Protein AF-Q4V3V0-F1 (afdb_monomer_lite)

pLDDT: mean 90.76, std 9.07, range [49.59, 98.38]

InterPro domains:
  IPR002433 Ornithine decarboxylase [PTHR11482] (6-110)
  IPR022644 Orn/DAP/Arg decarboxylase 2, N-terminal [PF02784] (5-106)
  IPR029066 PLP-binding barrel [G3DSA:3.20.20.10] (4-110)
  IPR029066 PLP-binding barrel [SSF51419] (6-98)

Structure (mmCIF, N/CA/C/O backbone):
data_AF-Q4V3V0-F1
#
_entry.id   AF-Q4V3V0-F1
#
loop_
_atom_site.group_PDB
_atom_site.id
_atom_site.type_symbol
_atom_site.label_atom_id
_atom_site.label_alt_id
_atom_site.label_comp_id
_atom_site.label_asym_id
_atom_site.label_entity_id
_atom_site.label_seq_id
_atom_site.pdbx_PDB_ins_code
_atom_site.Cartn_x
_atom_site.Cartn_y
_atom_site.Cartn_z
_atom_site.occupancy
_atom_site.B_iso_or_equiv
_atom_site.auth_seq_id
_atom_site.auth_comp_id
_atom_site.auth_asym_id
_atom_site.auth_atom_id
_atom_site.pdbx_PDB_model_num
ATOM 1 N N . MET A 1 1 ? -5.034 -19.715 17.582 1.00 49.59 1 MET A N 1
ATOM 2 C CA . MET A 1 1 ? -5.603 -18.483 16.993 1.00 49.59 1 MET A CA 1
ATOM 3 C C . MET A 1 1 ? -4.721 -17.319 17.423 1.00 49.59 1 MET A C 1
ATOM 5 O O . MET A 1 1 ? -4.733 -16.972 18.598 1.00 49.59 1 MET A O 1
ATOM 9 N N . PHE A 1 2 ? -3.869 -16.808 16.530 1.00 52.72 2 PHE A N 1
ATOM 10 C CA . PHE A 1 2 ? -2.911 -15.746 16.854 1.00 52.72 2 PHE A CA 1
ATOM 11 C C . PHE A 1 2 ? -3.648 -14.415 17.038 1.00 52.72 2 PHE A C 1
ATOM 13 O O . PHE A 1 2 ? -3.750 -13.619 16.116 1.00 52.72 2 PHE A O 1
ATOM 20 N N . ARG A 1 3 ? -4.150 -14.151 18.248 1.00 56.91 3 ARG A N 1
ATOM 21 C CA . ARG A 1 3 ? -4.769 -12.867 18.637 1.00 56.91 3 ARG A CA 1
ATOM 22 C C . ARG A 1 3 ? -3.780 -11.682 18.669 1.00 56.91 3 ARG A C 1
ATOM 24 O O . ARG A 1 3 ? -4.113 -10.627 19.191 1.00 56.91 3 ARG A O 1
ATOM 31 N N . TYR A 1 4 ? -2.582 -11.860 18.110 1.00 74.31 4 TYR A N 1
ATOM 32 C CA . TYR A 1 4 ? -1.471 -10.908 18.127 1.00 74.31 4 TYR A CA 1
ATOM 33 C C . TYR A 1 4 ? -0.983 -10.515 16.724 1.00 74.31 4 TYR A C 1
ATOM 35 O O . TYR A 1 4 ? -0.028 -9.752 16.613 1.00 74.31 4 TYR A O 1
ATOM 43 N N . SER A 1 5 ? -1.588 -11.030 15.646 1.00 85.25 5 SER A N 1
ATOM 44 C CA . SER A 1 5 ? -1.193 -10.644 14.288 1.00 85.25 5 SER A CA 1
ATOM 45 C C . SER A 1 5 ? -1.709 -9.246 13.945 1.00 85.25 5 SER A C 1
ATOM 47 O O . SER A 1 5 ? -2.904 -8.981 14.086 1.00 85.25 5 SER A O 1
ATOM 49 N N . SER A 1 6 ? -0.823 -8.382 13.451 1.00 92.69 6 SER A N 1
ATOM 50 C CA . SER A 1 6 ? -1.208 -7.128 12.797 1.00 92.69 6 SER A CA 1
ATOM 51 C C . SER A 1 6 ? -1.436 -7.405 11.313 1.00 92.69 6 SER A C 1
ATOM 53 O O . SER A 1 6 ? -0.552 -7.938 10.648 1.00 92.69 6 SER A O 1
ATOM 55 N N . LEU A 1 7 ? -2.627 -7.089 10.812 1.00 95.88 7 LEU A N 1
ATOM 56 C CA . LEU A 1 7 ? -3.013 -7.315 9.423 1.00 95.88 7 LEU A CA 1
ATOM 57 C C . LEU A 1 7 ? -2.715 -6.086 8.567 1.00 95.88 7 LEU A C 1
ATOM 59 O O . LEU A 1 7 ? -2.843 -4.954 9.034 1.00 95.88 7 LEU A O 1
ATOM 63 N N . ILE A 1 8 ? -2.403 -6.323 7.299 1.00 97.44 8 ILE A N 1
ATOM 64 C CA . ILE A 1 8 ? -2.394 -5.304 6.249 1.00 97.44 8 ILE A CA 1
ATOM 65 C C . ILE A 1 8 ? -3.384 -5.711 5.160 1.00 97.44 8 ILE A C 1
ATOM 67 O O . ILE A 1 8 ? -3.509 -6.898 4.848 1.00 97.44 8 ILE A O 1
ATOM 71 N N . VAL A 1 9 ? -4.113 -4.745 4.608 1.00 97.56 9 VAL A N 1
ATOM 72 C CA . VAL A 1 9 ? -5.024 -4.985 3.480 1.00 97.56 9 VAL A CA 1
ATOM 73 C C . VAL A 1 9 ? -4.237 -4.831 2.189 1.00 97.56 9 VAL A C 1
ATOM 75 O O . VAL A 1 9 ? -3.689 -3.771 1.934 1.00 97.56 9 VAL A O 1
ATOM 78 N N . ARG A 1 10 ? -4.174 -5.873 1.361 1.00 98.00 10 ARG A N 1
ATOM 79 C CA . ARG A 1 10 ? -3.555 -5.759 0.037 1.00 98.00 10 ARG A CA 1
ATOM 80 C C . ARG A 1 10 ? -4.601 -5.361 -0.995 1.00 98.00 10 ARG A C 1
ATOM 82 O O . ARG A 1 10 ? -5.608 -6.062 -1.127 1.00 98.00 10 ARG A O 1
ATOM 89 N N . PHE A 1 11 ? -4.340 -4.318 -1.772 1.00 96.50 11 PHE A N 1
ATOM 90 C CA . PHE A 1 11 ? -5.184 -3.924 -2.901 1.00 96.50 11 PHE A CA 1
ATOM 91 C C . PHE A 1 11 ? -4.505 -4.199 -4.245 1.00 96.50 11 PHE A C 1
ATOM 93 O O . PHE A 1 11 ? -3.293 -4.424 -4.344 1.00 96.50 11 PHE A O 1
ATOM 100 N N . LYS A 1 12 ? -5.332 -4.270 -5.285 1.00 93.81 12 LYS A N 1
ATOM 101 C CA . LYS A 1 12 ? -4.915 -4.521 -6.661 1.00 93.81 12 LYS A CA 1
ATOM 102 C C . LYS A 1 12 ? -4.202 -3.294 -7.241 1.00 93.81 12 LYS A C 1
ATOM 104 O O . LYS A 1 12 ? -4.724 -2.185 -7.181 1.00 93.81 12 LYS A O 1
ATOM 109 N N . SER A 1 13 ? -3.036 -3.510 -7.853 1.00 86.31 13 SER A N 1
ATOM 110 C CA . SER A 1 13 ? -2.365 -2.490 -8.670 1.00 86.31 13 SER A CA 1
ATOM 111 C C . SER A 1 13 ? -2.889 -2.491 -10.111 1.00 86.31 13 SER A C 1
ATOM 113 O O . SER A 1 13 ? -3.303 -3.526 -10.636 1.00 86.31 13 SER A O 1
ATOM 115 N N . GLU A 1 14 ? -2.828 -1.324 -10.751 1.00 82.81 14 GLU A N 1
ATOM 116 C CA . GLU A 1 14 ? -3.253 -1.062 -12.132 1.00 82.81 14 GLU A CA 1
ATOM 117 C C . GLU A 1 14 ? -2.066 -0.711 -13.043 1.00 82.81 14 GLU A C 1
ATOM 119 O O . GLU A 1 14 ? -2.198 0.085 -13.979 1.00 82.81 14 GLU A O 1
ATOM 124 N N . ALA A 1 15 ? -0.879 -1.250 -12.755 1.00 83.38 15 ALA A N 1
ATOM 125 C CA . ALA A 1 15 ? 0.264 -1.105 -13.648 1.00 83.38 15 ALA A CA 1
ATOM 126 C C . ALA A 1 15 ? -0.065 -1.703 -15.023 1.00 83.38 15 ALA A C 1
ATOM 128 O O . ALA A 1 15 ? -0.522 -2.845 -15.134 1.00 83.38 15 ALA A O 1
ATOM 129 N N . LYS A 1 16 ? 0.181 -0.932 -16.082 1.00 82.44 16 LYS A N 1
ATOM 130 C CA . LYS A 1 16 ? -0.053 -1.344 -17.472 1.00 82.44 16 LYS A CA 1
ATOM 131 C C . LYS A 1 16 ? 1.198 -1.953 -18.091 1.00 82.44 16 LYS A C 1
ATOM 133 O O . LYS A 1 16 ? 1.086 -2.762 -19.010 1.00 82.44 16 LYS A O 1
ATOM 138 N N . LYS A 1 17 ? 2.381 -1.574 -17.596 1.00 80.75 17 LYS A N 1
ATOM 139 C CA . LYS A 1 17 ? 3.684 -2.043 -18.090 1.00 80.75 17 LYS A CA 1
ATOM 140 C C . LYS A 1 17 ? 4.404 -2.911 -17.057 1.00 80.75 17 LYS A C 1
ATOM 142 O O . LYS A 1 17 ? 5.493 -2.574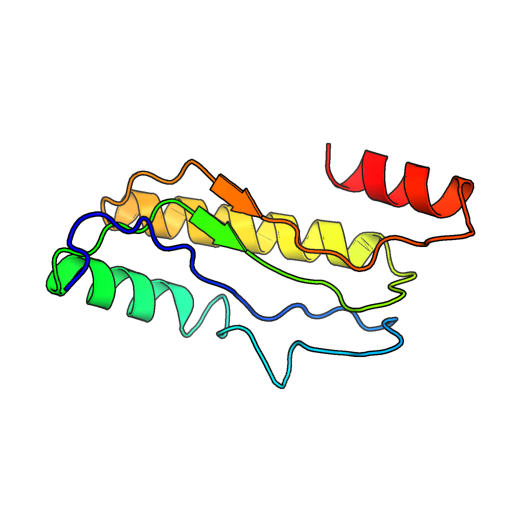 -16.607 1.00 80.75 17 LYS A O 1
ATOM 147 N N . ALA A 1 18 ? 3.794 -4.035 -16.691 1.00 80.25 18 ALA A N 1
ATOM 148 C CA . ALA A 1 18 ? 4.434 -5.062 -15.873 1.00 80.25 18 ALA A CA 1
ATOM 149 C C . ALA A 1 18 ? 4.626 -6.345 -16.688 1.00 80.25 18 ALA A C 1
ATOM 151 O O . ALA A 1 18 ? 3.717 -6.769 -17.403 1.00 80.25 18 ALA A O 1
ATOM 152 N N . LEU A 1 19 ? 5.782 -7.001 -16.544 1.00 74.38 19 LEU A N 1
ATOM 153 C CA . LEU A 1 19 ? 6.030 -8.298 -17.189 1.00 74.38 19 LEU A CA 1
ATOM 154 C C . LEU A 1 19 ? 5.105 -9.385 -16.632 1.00 74.38 19 LEU A C 1
ATOM 156 O O . LEU A 1 19 ? 4.660 -10.267 -17.365 1.00 74.38 19 LEU A O 1
ATOM 160 N N . CYS A 1 20 ? 4.812 -9.321 -15.331 1.00 75.75 20 CYS A N 1
ATOM 161 C CA . CYS A 1 20 ? 3.880 -10.225 -14.669 1.00 75.75 20 CYS A CA 1
ATOM 162 C C . CYS A 1 20 ? 2.837 -9.426 -13.869 1.00 75.75 20 CYS A C 1
ATOM 164 O O . CYS A 1 20 ? 3.121 -9.022 -12.733 1.00 75.75 20 CYS A O 1
ATOM 166 N N . PRO A 1 21 ? 1.637 -9.182 -14.432 1.00 75.12 21 PRO A N 1
ATOM 167 C CA . PRO A 1 21 ? 0.556 -8.529 -13.706 1.00 75.12 21 PRO A CA 1
ATOM 168 C C . PRO A 1 21 ? -0.015 -9.493 -12.659 1.00 75.12 21 PRO A C 1
ATOM 170 O O . PRO A 1 21 ? -0.605 -10.523 -12.978 1.00 75.12 21 PRO A O 1
ATOM 173 N N . LEU A 1 22 ? 0.166 -9.162 -11.379 1.00 78.06 22 LEU A N 1
ATOM 174 C CA . LEU A 1 22 ? -0.337 -9.969 -10.259 1.00 78.06 22 LEU A CA 1
ATOM 175 C C . LEU A 1 22 ? -1.709 -9.509 -9.753 1.00 78.06 22 LEU A C 1
ATOM 177 O O . LEU A 1 22 ? -2.316 -10.206 -8.941 1.00 78.06 22 LEU A O 1
ATOM 181 N N . GLY A 1 23 ? -2.188 -8.355 -10.224 1.00 72.56 23 GLY A N 1
ATOM 182 C CA . GLY A 1 23 ? -3.386 -7.694 -9.714 1.00 72.56 23 GLY A CA 1
ATOM 183 C C . GLY A 1 23 ? -4.681 -8.490 -9.890 1.00 72.56 23 GLY A C 1
ATOM 184 O O . GLY A 1 23 ? -5.549 -8.434 -9.032 1.00 72.56 23 GLY A O 1
ATOM 185 N N . ASP A 1 24 ? -4.813 -9.270 -10.965 1.00 74.50 24 ASP A N 1
ATOM 186 C CA . ASP A 1 24 ? -6.004 -10.113 -11.175 1.00 74.50 24 ASP A CA 1
ATOM 187 C C . ASP A 1 24 ? -6.023 -11.352 -10.271 1.00 74.50 24 ASP A C 1
ATOM 189 O O . ASP A 1 24 ? -7.071 -11.950 -10.040 1.00 74.50 24 ASP A O 1
ATOM 193 N N . LYS A 1 25 ? -4.855 -11.749 -9.753 1.00 83.12 25 LYS A N 1
ATOM 194 C CA . LYS A 1 25 ? -4.708 -12.915 -8.877 1.00 83.12 25 LYS A CA 1
ATOM 195 C C . LYS A 1 25 ? -4.729 -12.537 -7.396 1.00 83.12 25 LYS A C 1
ATOM 197 O O . LYS A 1 25 ? -5.171 -13.334 -6.571 1.00 83.12 25 LYS A O 1
ATOM 202 N N . TYR A 1 26 ? -4.207 -11.361 -7.054 1.00 88.56 26 TYR A N 1
ATOM 203 C CA . TYR A 1 26 ? -4.036 -10.900 -5.681 1.00 88.56 26 TYR A CA 1
ATOM 204 C C . TYR A 1 26 ? -4.372 -9.419 -5.538 1.00 88.56 26 TYR A C 1
ATOM 206 O O . TYR A 1 26 ? -3.972 -8.599 -6.360 1.00 88.56 26 TYR A O 1
ATOM 214 N N . GLY A 1 27 ? -4.963 -9.084 -4.394 1.00 93.12 27 GLY A N 1
ATOM 215 C CA . GLY A 1 27 ? -5.375 -7.727 -4.060 1.00 93.12 27 GLY A CA 1
ATOM 216 C C . GLY A 1 27 ? -6.881 -7.560 -4.217 1.00 93.12 27 GLY A C 1
ATOM 217 O O . GLY A 1 27 ? -7.472 -8.053 -5.173 1.00 93.12 27 GLY A O 1
ATOM 218 N N . CYS A 1 28 ? -7.497 -6.906 -3.241 1.00 95.69 28 CYS A N 1
ATOM 219 C CA . CYS A 1 28 ? -8.897 -6.505 -3.321 1.00 95.69 28 CYS A CA 1
ATOM 220 C C . CYS 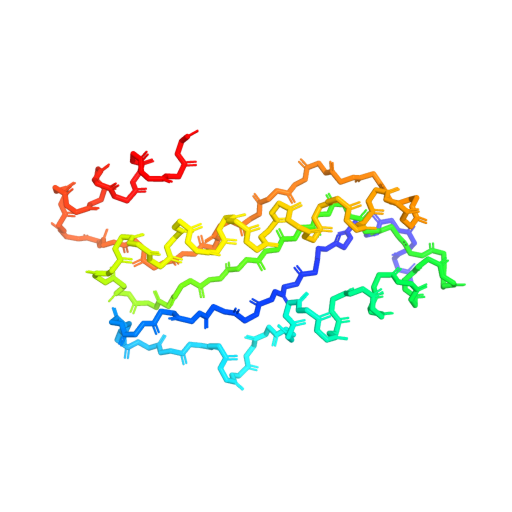A 1 28 ? -9.061 -5.245 -4.180 1.00 95.69 28 CYS A C 1
ATOM 222 O O . CYS A 1 28 ? -8.076 -4.551 -4.469 1.00 95.69 28 CYS A O 1
ATOM 224 N N . ASP A 1 29 ? -10.295 -4.936 -4.570 1.00 95.44 29 ASP A N 1
ATOM 225 C CA . ASP A 1 29 ? -10.597 -3.622 -5.121 1.00 95.44 29 ASP A CA 1
ATOM 226 C C . ASP A 1 29 ? -10.413 -2.544 -4.035 1.00 95.44 29 ASP A C 1
ATOM 228 O O . ASP A 1 29 ? -10.942 -2.652 -2.923 1.00 95.44 29 ASP A O 1
ATOM 232 N N . ALA A 1 30 ? -9.621 -1.515 -4.340 1.00 94.56 30 ALA A N 1
ATOM 233 C CA . ALA A 1 30 ? -9.266 -0.481 -3.371 1.00 94.56 30 ALA A CA 1
ATOM 234 C C . ALA A 1 30 ? -10.480 0.347 -2.913 1.00 94.56 30 ALA A C 1
ATOM 236 O O . ALA A 1 30 ? -10.519 0.784 -1.763 1.00 94.56 30 ALA A O 1
ATOM 237 N N . GLU A 1 31 ? -11.462 0.554 -3.791 1.00 91.81 31 GLU A N 1
ATOM 238 C CA . GLU A 1 31 ? -12.620 1.414 -3.539 1.00 91.81 31 GLU A CA 1
ATOM 239 C C . GLU A 1 31 ? -13.820 0.602 -3.052 1.00 91.81 31 GLU A C 1
ATOM 241 O O . GLU A 1 31 ? -14.475 0.981 -2.078 1.00 91.81 31 GLU A O 1
ATOM 246 N N . ALA A 1 32 ? -14.094 -0.532 -3.698 1.00 92.25 32 ALA A N 1
ATOM 247 C CA . ALA A 1 32 ? -15.267 -1.345 -3.407 1.00 92.25 32 ALA A CA 1
ATOM 248 C C . ALA A 1 32 ? -15.074 -2.262 -2.187 1.00 92.25 32 ALA A C 1
ATOM 250 O O . ALA A 1 32 ? -15.997 -2.411 -1.382 1.00 92.25 32 ALA A O 1
ATOM 251 N N . ASP A 1 33 ? -13.887 -2.856 -2.016 1.00 96.88 33 ASP A N 1
ATOM 252 C CA . ASP A 1 33 ? -13.698 -3.971 -1.079 1.00 96.88 33 ASP A CA 1
ATOM 253 C C . ASP A 1 33 ? -12.893 -3.601 0.174 1.00 96.88 33 ASP A C 1
ATOM 255 O O . ASP A 1 33 ? -13.173 -4.114 1.26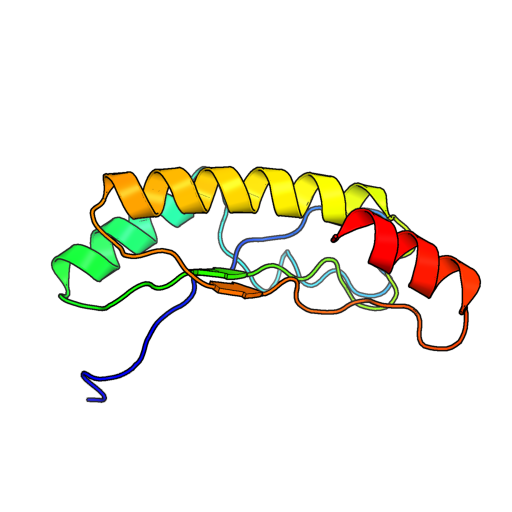4 1.00 96.88 33 ASP A O 1
ATOM 259 N N . ALA A 1 34 ? -11.892 -2.718 0.062 1.00 97.38 34 ALA A N 1
ATOM 260 C CA . ALA A 1 34 ? -10.955 -2.441 1.157 1.00 97.38 34 ALA A CA 1
ATOM 261 C C . ALA A 1 34 ? -11.660 -1.960 2.439 1.00 97.38 34 ALA A C 1
ATOM 263 O O . ALA A 1 34 ? -11.369 -2.442 3.540 1.00 97.38 34 ALA A O 1
ATOM 264 N N . ALA A 1 35 ? -12.639 -1.059 2.303 1.00 97.12 35 ALA A N 1
ATOM 265 C CA . ALA A 1 35 ? -13.437 -0.565 3.424 1.00 97.12 35 ALA A CA 1
ATOM 266 C C . ALA A 1 35 ? -14.252 -1.686 4.092 1.00 97.12 35 ALA A C 1
ATOM 268 O O . ALA A 1 35 ? -14.262 -1.807 5.321 1.00 97.12 35 ALA A O 1
ATOM 269 N N . ALA A 1 36 ? -14.893 -2.545 3.292 1.00 97.81 36 ALA A N 1
ATOM 270 C CA . ALA A 1 36 ? -15.691 -3.664 3.785 1.00 97.81 36 ALA A CA 1
ATOM 271 C C . ALA A 1 36 ? -14.830 -4.678 4.558 1.00 97.81 36 ALA A C 1
ATOM 273 O O . ALA A 1 36 ? -15.219 -5.132 5.639 1.00 97.81 36 ALA A O 1
ATOM 274 N N . LEU A 1 37 ? -13.627 -4.976 4.060 1.00 98.12 37 LEU A N 1
ATOM 275 C CA . LEU A 1 37 ? -12.667 -5.849 4.737 1.00 98.12 37 LEU A CA 1
ATOM 276 C C . LEU A 1 37 ? -12.205 -5.266 6.080 1.00 98.12 37 LEU A C 1
ATOM 278 O O . LEU A 1 37 ? -12.152 -5.988 7.079 1.00 98.12 37 LEU A O 1
ATOM 282 N N . MET A 1 38 ? -11.913 -3.964 6.141 1.00 97.88 38 MET A N 1
ATOM 283 C CA . MET A 1 38 ? -11.502 -3.299 7.384 1.00 97.88 38 MET A CA 1
ATOM 284 C C . MET A 1 38 ? -12.631 -3.217 8.417 1.00 97.88 38 MET A C 1
ATOM 286 O O . MET A 1 38 ? -12.374 -3.390 9.614 1.00 97.88 38 MET A O 1
ATOM 290 N N . LEU A 1 39 ? -13.876 -3.006 7.979 1.00 97.94 39 LEU A N 1
ATOM 291 C CA . LEU A 1 39 ? -15.060 -3.063 8.842 1.00 97.94 39 LEU A CA 1
ATOM 292 C C . LEU A 1 39 ? -15.261 -4.466 9.419 1.00 97.94 39 LEU A C 1
ATOM 294 O O . LEU A 1 39 ? -15.467 -4.614 10.626 1.00 97.94 39 LEU A O 1
ATOM 298 N N . LEU A 1 40 ? -15.135 -5.503 8.588 1.00 97.38 40 LEU A N 1
ATOM 299 C CA . LEU A 1 40 ? -15.215 -6.888 9.043 1.00 97.38 40 LEU A CA 1
ATOM 300 C C . LEU A 1 40 ? -14.100 -7.208 10.047 1.00 97.38 40 LEU A C 1
ATOM 302 O O . LEU A 1 40 ? -14.369 -7.783 11.101 1.00 97.38 40 LEU A O 1
ATOM 306 N N . ALA A 1 41 ? -12.864 -6.785 9.773 1.00 96.06 41 ALA A N 1
ATOM 307 C CA . ALA A 1 41 ? -11.750 -6.955 10.701 1.00 96.06 41 ALA A CA 1
ATOM 308 C C . ALA A 1 41 ? -12.040 -6.293 12.059 1.00 96.06 41 ALA A C 1
ATOM 310 O O . ALA A 1 41 ? -11.821 -6.913 13.101 1.00 96.06 41 ALA A O 1
ATOM 311 N N . LYS A 1 42 ? -12.615 -5.082 12.057 1.00 95.31 42 LYS A N 1
ATOM 312 C CA . LYS A 1 42 ? -13.031 -4.382 13.279 1.00 95.31 42 LYS A CA 1
ATOM 313 C C . LYS A 1 42 ? -14.101 -5.162 14.047 1.00 95.31 42 LYS A C 1
ATOM 315 O O . LYS A 1 42 ? -13.952 -5.352 15.253 1.00 95.31 42 LYS A O 1
ATOM 320 N N . ALA A 1 43 ? -15.133 -5.655 13.360 1.00 96.31 43 ALA A N 1
ATOM 321 C CA . ALA A 1 43 ? -16.206 -6.451 13.962 1.00 96.31 43 ALA A CA 1
ATOM 322 C C . ALA A 1 43 ? -15.697 -7.768 14.577 1.00 96.31 43 ALA A C 1
ATOM 324 O O . ALA A 1 43 ? -16.213 -8.223 15.596 1.00 96.31 43 ALA A O 1
ATOM 325 N N . LEU A 1 44 ? -14.648 -8.352 13.994 1.00 94.75 44 LEU A N 1
ATOM 326 C CA . LEU A 1 44 ? -13.988 -9.562 14.491 1.00 94.75 44 LEU A CA 1
ATOM 327 C C . LEU A 1 44 ? -12.933 -9.289 15.581 1.00 94.75 44 LEU A C 1
ATOM 329 O O . LEU A 1 44 ? -12.322 -10.232 16.087 1.00 94.75 44 LEU A O 1
ATOM 333 N N . GLY A 1 45 ? -12.698 -8.025 15.948 1.00 93.62 45 GLY A N 1
ATOM 334 C CA . GLY A 1 45 ? -11.672 -7.640 16.920 1.00 93.62 45 GLY A CA 1
ATOM 335 C C . GLY A 1 45 ? -10.236 -7.857 16.426 1.00 93.62 45 GLY A C 1
ATOM 336 O O . GLY A 1 45 ? -9.333 -8.062 17.236 1.00 93.62 45 GLY A O 1
ATOM 337 N N . LEU A 1 46 ? -10.021 -7.852 15.108 1.00 94.31 46 LEU A N 1
ATOM 338 C CA . LEU A 1 46 ? -8.708 -7.978 14.477 1.00 94.31 46 LEU A CA 1
ATOM 339 C C . LEU A 1 46 ? -8.070 -6.597 14.289 1.00 94.31 46 LEU A C 1
ATOM 341 O O . LEU A 1 46 ? -8.742 -5.625 13.943 1.00 94.31 46 LEU A O 1
ATOM 345 N N . LYS A 1 47 ? -6.752 -6.523 14.489 1.00 93.75 47 LYS A N 1
ATOM 346 C CA . LYS A 1 47 ? -5.974 -5.302 14.271 1.00 93.75 47 LYS A CA 1
ATOM 347 C C . LYS A 1 47 ? -5.562 -5.203 12.803 1.00 93.75 47 LYS A C 1
ATOM 349 O O . LYS A 1 47 ? -4.762 -6.020 12.348 1.00 93.75 47 LYS A O 1
ATOM 354 N N . VAL A 1 48 ? -6.036 -4.175 12.104 1.00 97.00 48 VAL A N 1
ATOM 355 C CA . VAL A 1 48 ? -5.451 -3.723 10.832 1.00 97.00 48 VAL A CA 1
ATOM 356 C C . VAL A 1 48 ? -4.474 -2.592 11.146 1.00 97.00 48 VAL A C 1
ATOM 358 O O . VAL A 1 48 ? -4.775 -1.730 11.968 1.00 97.00 48 VAL A O 1
ATOM 361 N N . THR A 1 49 ? -3.280 -2.642 10.560 1.00 97.38 49 THR A N 1
ATOM 362 C CA . THR A 1 49 ? -2.188 -1.698 10.837 1.00 97.38 49 THR A CA 1
ATOM 363 C C . THR A 1 49 ? -1.714 -0.951 9.599 1.00 97.38 49 THR A C 1
ATOM 365 O O . THR A 1 49 ? -0.813 -0.125 9.710 1.00 97.38 49 THR A O 1
ATOM 368 N N . GLY A 1 50 ? -2.249 -1.271 8.422 1.00 97.88 50 GLY A N 1
ATOM 369 C CA . GLY A 1 50 ? -1.671 -0.798 7.178 1.00 97.88 50 GLY A CA 1
ATOM 370 C C . GLY A 1 50 ? -2.315 -1.362 5.925 1.00 97.88 50 GLY A C 1
ATOM 371 O O . GLY A 1 50 ? -3.280 -2.133 5.980 1.00 97.88 50 GLY A O 1
ATOM 372 N N . THR A 1 51 ? -1.734 -0.992 4.793 1.00 98.38 51 THR A N 1
ATOM 373 C CA . THR A 1 51 ? -2.132 -1.456 3.465 1.00 98.38 51 THR A CA 1
ATOM 374 C C . THR A 1 51 ? -0.900 -1.846 2.656 1.00 98.38 51 THR A C 1
ATOM 376 O O . THR A 1 51 ? 0.223 -1.470 3.001 1.00 98.38 51 THR A O 1
ATOM 379 N N . SER A 1 52 ? -1.102 -2.620 1.597 1.00 98.00 52 SER A N 1
ATOM 380 C CA . SER A 1 52 ? -0.036 -2.963 0.667 1.00 98.00 52 SER A CA 1
ATOM 381 C C . SER A 1 52 ? -0.490 -3.042 -0.776 1.00 98.00 52 SER A C 1
ATOM 383 O O . SER A 1 52 ? -1.654 -3.316 -1.081 1.00 98.00 52 SER A O 1
ATOM 385 N N . PHE A 1 53 ? 0.464 -2.854 -1.677 1.00 96.38 53 PHE A N 1
ATOM 386 C CA . PHE A 1 53 ? 0.287 -3.091 -3.099 1.00 96.38 53 PHE A CA 1
ATOM 387 C C . PHE A 1 53 ? 1.515 -3.780 -3.686 1.00 96.38 53 PHE A C 1
ATOM 389 O O . PHE A 1 53 ? 2.503 -4.042 -3.012 1.00 96.38 53 PHE A O 1
ATOM 396 N N . HIS A 1 54 ? 1.420 -4.153 -4.957 1.00 95.25 54 HIS A N 1
ATOM 397 C CA . HIS A 1 54 ? 2.553 -4.650 -5.726 1.00 95.25 54 HIS A CA 1
ATOM 398 C C . HIS A 1 54 ? 2.292 -4.319 -7.192 1.00 95.25 54 HIS A C 1
ATOM 400 O O . HIS A 1 54 ? 1.340 -4.854 -7.766 1.00 95.25 54 HIS A O 1
ATOM 406 N N . VAL A 1 55 ? 3.122 -3.471 -7.802 1.00 91.62 55 VAL A N 1
ATOM 407 C CA . VAL A 1 55 ? 2.907 -2.999 -9.185 1.00 91.62 55 VAL A CA 1
ATOM 408 C C . VAL A 1 55 ? 3.066 -4.108 -10.226 1.00 91.62 55 VAL A C 1
ATOM 410 O O . VAL A 1 55 ? 2.383 -4.130 -11.239 1.00 91.62 55 VAL A O 1
ATOM 413 N N . GLY A 1 56 ? 3.886 -5.110 -9.928 1.00 87.25 56 GLY A N 1
ATOM 414 C CA . GLY A 1 56 ? 4.113 -6.273 -10.787 1.00 87.25 56 GLY A CA 1
ATOM 415 C C . GLY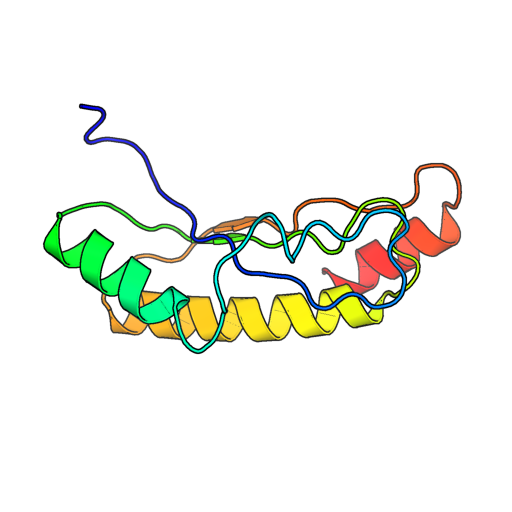 A 1 56 ? 5.602 -6.448 -11.036 1.00 87.25 56 GLY A C 1
ATOM 416 O O . GLY A 1 56 ? 6.375 -5.516 -10.854 1.00 87.25 56 GLY A O 1
ATOM 417 N N . SER A 1 57 ? 6.036 -7.659 -11.374 1.00 85.06 57 SER A N 1
ATOM 418 C CA . SER A 1 57 ? 7.465 -7.915 -11.593 1.00 85.06 57 SER A CA 1
ATOM 419 C C . SER A 1 57 ? 7.939 -7.247 -12.884 1.00 85.06 57 SER A C 1
ATOM 421 O O . SER A 1 57 ? 7.275 -7.387 -13.913 1.00 85.06 57 SER A O 1
ATOM 423 N N . GLY A 1 58 ? 9.081 -6.551 -12.824 1.00 80.62 58 GLY A N 1
ATOM 424 C CA . GLY A 1 58 ? 9.648 -5.815 -13.957 1.00 80.62 58 GLY A CA 1
ATOM 425 C C . GLY A 1 58 ? 8.723 -4.702 -14.442 1.00 80.62 58 GLY A C 1
ATOM 426 O O . GLY A 1 58 ? 8.400 -4.656 -15.627 1.00 80.62 58 GLY A O 1
ATOM 427 N N . CYS A 1 59 ? 8.228 -3.878 -13.515 1.00 82.88 59 CYS A N 1
ATOM 428 C CA . CYS A 1 59 ? 7.408 -2.724 -13.858 1.00 82.88 59 CYS A CA 1
ATOM 429 C C . CYS A 1 59 ? 8.306 -1.609 -14.403 1.00 82.88 59 CYS A C 1
ATOM 431 O O . CYS A 1 59 ? 9.261 -1.222 -13.740 1.00 82.88 59 CYS A O 1
ATOM 433 N N . SER A 1 60 ? 7.995 -1.100 -15.594 1.00 82.88 60 SER A N 1
ATOM 434 C CA . SER A 1 60 ? 8.696 0.036 -16.222 1.00 82.88 60 SER A CA 1
ATOM 435 C C . SER A 1 60 ? 7.823 1.292 -16.307 1.00 82.88 60 SER A C 1
ATOM 437 O O . SER A 1 60 ? 8.016 2.155 -17.161 1.00 82.88 60 SER A O 1
ATOM 439 N N . GLU A 1 61 ? 6.796 1.354 -15.463 1.00 88.44 61 GLU A N 1
ATOM 440 C CA . GLU A 1 61 ? 5.878 2.482 -15.332 1.00 88.44 61 GLU A CA 1
ATOM 441 C C . GLU A 1 61 ? 6.025 3.055 -13.924 1.00 88.44 61 GLU A C 1
ATOM 443 O O . GLU A 1 61 ? 5.453 2.517 -12.973 1.00 88.44 61 GLU A O 1
ATOM 448 N N . VAL A 1 62 ? 6.809 4.125 -13.795 1.00 89.38 62 VAL A N 1
ATOM 449 C CA . VAL A 1 62 ? 7.028 4.825 -12.520 1.00 89.38 62 VAL A CA 1
ATOM 450 C C . VAL A 1 62 ? 5.696 5.360 -11.988 1.00 89.38 62 VAL A C 1
ATOM 452 O O . VAL A 1 62 ? 5.363 5.163 -10.823 1.00 89.38 62 VAL A O 1
ATOM 455 N N . GLU A 1 63 ? 4.839 5.865 -12.876 1.00 91.62 63 GLU A N 1
ATOM 456 C CA . GLU A 1 63 ? 3.525 6.425 -12.545 1.00 91.62 63 GLU A CA 1
ATOM 457 C C . GLU A 1 63 ? 2.550 5.382 -11.968 1.00 91.62 63 GLU A C 1
ATOM 459 O O . GLU A 1 63 ? 1.478 5.729 -11.464 1.00 91.62 63 GLU A O 1
ATOM 464 N N . ALA A 1 64 ? 2.858 4.084 -12.071 1.00 92.12 64 ALA A N 1
ATOM 465 C CA . ALA A 1 64 ? 2.077 3.041 -11.416 1.00 92.12 64 ALA A CA 1
ATOM 466 C C . ALA A 1 64 ? 2.268 3.050 -9.892 1.00 92.12 64 ALA A C 1
ATOM 468 O O . ALA A 1 64 ? 1.338 2.670 -9.176 1.00 92.12 64 ALA A O 1
ATOM 469 N N . TYR A 1 65 ? 3.437 3.485 -9.409 1.00 92.94 65 TYR A N 1
ATOM 470 C CA . TYR A 1 65 ? 3.705 3.673 -7.986 1.00 92.94 65 TYR A CA 1
ATOM 471 C C . TYR A 1 65 ? 2.930 4.876 -7.450 1.00 92.94 65 TYR A C 1
ATOM 473 O O . TYR A 1 65 ? 2.192 4.699 -6.485 1.00 92.94 65 TYR A O 1
ATOM 481 N N . ASP A 1 66 ? 2.959 6.021 -8.141 1.00 92.31 66 ASP A N 1
ATOM 482 C CA . ASP A 1 66 ? 2.201 7.225 -7.756 1.00 92.31 66 ASP A CA 1
ATOM 483 C C . ASP A 1 66 ? 0.710 6.922 -7.557 1.00 92.31 66 ASP A C 1
ATOM 485 O O . ASP A 1 66 ? 0.130 7.179 -6.500 1.00 92.31 66 ASP A O 1
ATOM 489 N N . ARG A 1 67 ? 0.085 6.275 -8.554 1.00 93.56 67 ARG A N 1
ATOM 490 C CA . ARG A 1 67 ? -1.336 5.891 -8.480 1.00 93.56 67 ARG A CA 1
ATOM 491 C C . ARG A 1 67 ? -1.614 4.915 -7.342 1.00 93.56 67 ARG A C 1
ATOM 493 O O . ARG A 1 67 ? -2.701 4.926 -6.764 1.00 93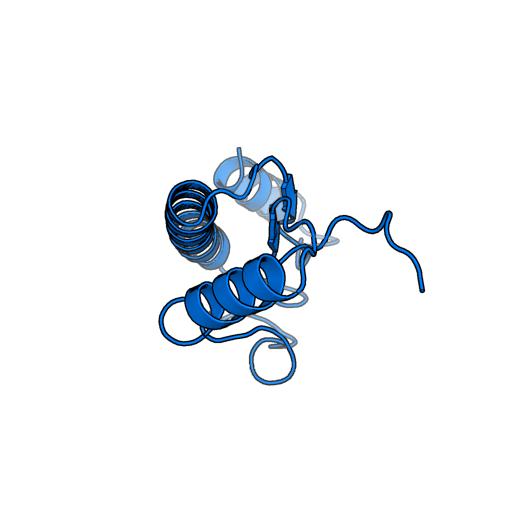.56 67 ARG A O 1
ATOM 500 N N . ALA A 1 68 ? -0.674 4.019 -7.048 1.00 94.81 68 ALA A N 1
ATOM 501 C CA . ALA A 1 68 ? -0.831 3.072 -5.956 1.00 94.81 68 ALA A CA 1
ATOM 502 C C . ALA A 1 68 ? -0.693 3.763 -4.592 1.00 94.81 68 ALA A C 1
ATOM 504 O O . ALA A 1 68 ? -1.486 3.474 -3.698 1.00 94.81 68 ALA A O 1
ATOM 505 N N . ILE A 1 69 ? 0.239 4.704 -4.441 1.00 95.44 69 ILE A N 1
ATOM 506 C CA . ILE A 1 69 ? 0.417 5.492 -3.217 1.00 95.44 69 ILE A CA 1
ATOM 507 C C . ILE A 1 69 ? -0.824 6.350 -2.953 1.00 95.44 69 ILE A C 1
ATOM 509 O O . ILE A 1 69 ? -1.360 6.301 -1.849 1.00 95.44 69 ILE A O 1
ATOM 513 N N . GLU A 1 70 ? -1.380 7.013 -3.970 1.00 95.38 70 GLU A N 1
ATOM 514 C CA . GLU A 1 70 ? -2.625 7.785 -3.832 1.00 95.38 70 GLU A CA 1
ATOM 515 C C . GLU A 1 70 ? -3.794 6.908 -3.334 1.00 95.38 70 GLU A C 1
ATOM 517 O O . GLU A 1 70 ? -4.532 7.269 -2.409 1.00 95.38 70 GLU A O 1
ATOM 522 N N . LYS A 1 71 ? -3.941 5.697 -3.888 1.00 96.56 71 LYS A N 1
ATOM 523 C CA . LYS A 1 71 ? -4.936 4.725 -3.405 1.00 96.56 71 LYS A CA 1
ATOM 524 C C . LYS A 1 71 ? -4.643 4.267 -1.977 1.00 96.56 71 LYS A C 1
ATOM 526 O O . LYS A 1 71 ? -5.574 4.123 -1.180 1.00 96.56 71 LYS A O 1
ATOM 531 N N . ALA A 1 72 ? -3.375 4.055 -1.636 1.00 97.44 72 ALA A N 1
ATOM 532 C CA . ALA A 1 72 ? -2.968 3.671 -0.294 1.00 97.44 72 ALA A CA 1
ATOM 533 C C . ALA A 1 72 ? -3.305 4.756 0.739 1.00 97.44 72 ALA A C 1
ATOM 535 O O . ALA A 1 72 ? -3.854 4.422 1.789 1.00 97.44 72 ALA A O 1
ATOM 536 N N . GLU A 1 73 ? -3.073 6.035 0.434 1.00 97.19 73 GLU A N 1
ATOM 537 C CA . GLU A 1 73 ? -3.467 7.154 1.297 1.00 97.19 73 GLU A CA 1
ATOM 538 C C . GLU A 1 73 ? -4.975 7.174 1.563 1.00 97.19 73 GLU A C 1
ATOM 540 O O . GLU A 1 73 ? -5.416 7.384 2.696 1.00 97.19 73 GLU A O 1
ATOM 545 N N . ASN A 1 74 ? -5.785 6.931 0.531 1.00 97.44 74 ASN A N 1
ATOM 546 C CA . ASN A 1 74 ? -7.237 6.868 0.680 1.00 97.44 74 ASN A CA 1
ATOM 547 C C . ASN A 1 74 ? -7.658 5.695 1.578 1.00 97.44 74 ASN A C 1
ATOM 549 O O . ASN A 1 74 ? -8.495 5.871 2.467 1.00 97.44 74 ASN A O 1
ATOM 553 N N . ILE A 1 75 ? -7.028 4.526 1.428 1.00 98.06 75 ILE A N 1
ATOM 554 C CA . ILE A 1 75 ? -7.248 3.376 2.319 1.00 98.06 75 ILE A CA 1
ATOM 555 C C . ILE A 1 75 ? -6.815 3.698 3.758 1.00 98.06 75 ILE A C 1
ATOM 557 O O . ILE A 1 75 ? -7.522 3.324 4.694 1.00 98.06 75 ILE A O 1
ATOM 561 N N . PHE A 1 76 ? -5.700 4.409 3.952 1.00 98.31 76 PHE A N 1
ATOM 562 C CA . PHE A 1 76 ? -5.243 4.869 5.267 1.00 98.31 76 PHE A CA 1
ATOM 563 C C . PHE A 1 76 ? -6.303 5.739 5.949 1.00 98.31 76 PHE A C 1
ATOM 565 O O . PHE A 1 76 ? -6.744 5.404 7.050 1.00 98.31 76 PHE A O 1
ATOM 572 N N . LYS A 1 77 ? -6.798 6.776 5.257 1.00 98.19 77 LYS A N 1
ATOM 573 C CA . LYS A 1 77 ? -7.866 7.661 5.758 1.00 98.19 77 LYS A CA 1
ATOM 574 C C . LYS A 1 77 ? -9.114 6.864 6.150 1.00 98.19 77 LYS A C 1
ATOM 576 O O . LYS A 1 77 ? -9.687 7.078 7.216 1.00 98.19 77 LYS A O 1
ATOM 581 N N . VAL A 1 78 ? -9.532 5.909 5.316 1.00 97.75 78 VAL A N 1
ATOM 582 C CA . VAL A 1 78 ? -10.685 5.040 5.608 1.00 97.75 78 VAL A CA 1
ATOM 583 C C . VAL A 1 78 ? -10.433 4.155 6.831 1.00 97.75 78 VAL A C 1
ATOM 585 O O . VAL A 1 78 ? -11.304 4.045 7.696 1.00 97.75 78 VAL A O 1
ATOM 588 N N . GLY A 1 79 ? -9.252 3.546 6.940 1.00 97.81 79 GLY A N 1
ATOM 589 C CA . GLY A 1 79 ? -8.869 2.722 8.087 1.00 97.81 79 GLY A CA 1
ATOM 590 C C . GLY A 1 79 ? -8.897 3.502 9.403 1.00 97.81 79 GLY A C 1
ATOM 591 O O . GLY A 1 79 ? -9.453 3.017 10.393 1.00 97.81 79 GLY A O 1
ATOM 592 N N . GLU A 1 80 ? -8.382 4.730 9.399 1.00 98.00 80 GLU A N 1
ATOM 593 C CA . GLU A 1 80 ? -8.424 5.642 10.546 1.00 98.00 80 GLU A CA 1
ATOM 594 C C . GLU A 1 80 ? -9.858 6.031 10.925 1.00 98.00 80 GLU A C 1
ATOM 596 O O . GLU A 1 80 ? -10.215 5.962 12.102 1.00 98.00 80 GLU A O 1
ATOM 601 N N . MET A 1 81 ? -10.719 6.343 9.946 1.00 97.94 81 MET A N 1
ATOM 602 C CA . MET A 1 81 ? -12.143 6.630 10.187 1.00 97.94 81 MET A CA 1
ATOM 603 C C . MET A 1 81 ? -12.897 5.439 10.803 1.00 97.94 81 MET A C 1
ATOM 605 O O . MET A 1 81 ? -13.786 5.631 11.632 1.00 97.94 81 MET A O 1
ATOM 609 N N . ILE A 1 82 ? -12.531 4.203 10.445 1.00 97.62 82 ILE A N 1
ATOM 610 C CA . ILE A 1 82 ? -13.073 2.969 11.050 1.00 97.62 82 ILE A CA 1
ATOM 611 C C . ILE A 1 82 ? -12.520 2.747 12.478 1.00 97.62 82 ILE A C 1
ATOM 613 O O . ILE A 1 82 ? -13.071 1.972 13.272 1.00 97.62 82 ILE A O 1
ATOM 617 N N . GLY A 1 83 ? -11.438 3.437 12.842 1.00 97.31 83 GLY A N 1
ATOM 618 C CA . GLY A 1 83 ? -10.778 3.333 14.139 1.00 97.31 83 GLY A CA 1
ATOM 619 C C . GLY A 1 83 ? -9.712 2.237 14.193 1.00 97.31 83 GLY A C 1
ATOM 620 O O . GLY A 1 83 ? -9.560 1.591 15.239 1.00 97.31 83 GLY A O 1
ATOM 621 N N . HIS A 1 84 ? -9.027 1.980 13.076 1.00 97.25 84 HIS A N 1
ATOM 622 C CA . HIS A 1 84 ? -7.748 1.264 13.037 1.00 97.25 84 HIS A CA 1
ATOM 623 C C . HIS A 1 84 ? -6.587 2.254 13.180 1.00 97.25 84 HIS A C 1
ATOM 625 O O . HIS A 1 84 ? -6.708 3.421 12.822 1.00 97.25 84 HIS A O 1
ATOM 631 N N . LYS A 1 85 ? -5.453 1.787 13.711 1.00 97.06 85 LYS A N 1
ATOM 632 C CA . LYS A 1 85 ? -4.223 2.583 13.800 1.00 97.06 85 LYS A CA 1
ATOM 633 C C . LYS A 1 85 ? -3.344 2.233 12.601 1.00 97.06 85 LYS A C 1
ATOM 635 O O . LYS A 1 85 ? -2.717 1.175 12.609 1.00 97.06 85 LYS A O 1
ATOM 640 N N . MET A 1 86 ? -3.359 3.078 11.576 1.00 97.62 86 MET A N 1
ATOM 641 C CA . MET A 1 86 ? -2.666 2.842 10.309 1.00 97.62 86 MET A CA 1
ATOM 642 C C . MET A 1 86 ? -1.245 3.416 10.384 1.00 97.62 86 MET A C 1
ATOM 644 O O . MET A 1 86 ? -1.070 4.607 10.599 1.00 97.62 86 MET A O 1
ATOM 648 N N . GLU A 1 87 ? -0.228 2.563 10.274 1.00 97.06 87 GLU A N 1
ATOM 649 C CA . GLU A 1 87 ? 1.186 2.926 10.500 1.00 97.06 87 GLU A CA 1
ATOM 650 C C . GLU A 1 87 ? 2.151 2.261 9.507 1.00 97.06 87 GLU A C 1
ATOM 652 O O . GLU A 1 87 ? 3.341 2.556 9.524 1.00 97.06 87 GLU A O 1
ATOM 657 N N . LEU A 1 88 ? 1.667 1.333 8.674 1.00 97.81 88 LEU A N 1
ATOM 658 C CA . LEU A 1 88 ? 2.494 0.558 7.751 1.00 97.81 88 LEU A CA 1
ATOM 659 C C . LEU A 1 88 ? 1.965 0.670 6.321 1.00 97.81 88 LEU A C 1
ATOM 661 O O . LEU A 1 88 ? 0.839 0.260 6.034 1.00 97.81 88 LEU A O 1
ATOM 665 N N . LEU A 1 89 ? 2.801 1.177 5.422 1.00 97.69 89 LEU A N 1
ATOM 666 C CA . LEU A 1 89 ? 2.618 1.043 3.984 1.00 97.69 89 LEU A CA 1
ATOM 667 C C . LEU A 1 89 ? 3.685 0.085 3.456 1.00 97.69 89 LEU A C 1
ATOM 669 O O . LEU A 1 89 ? 4.875 0.323 3.633 1.00 97.69 89 LEU A O 1
ATOM 673 N N . ASP A 1 90 ? 3.251 -1.003 2.828 1.00 97.44 90 ASP A N 1
ATOM 674 C CA . ASP A 1 90 ? 4.127 -1.919 2.098 1.00 97.44 90 ASP A CA 1
ATOM 675 C C . ASP A 1 90 ? 3.930 -1.705 0.589 1.00 97.44 90 ASP A C 1
ATOM 677 O O . ASP A 1 90 ? 2.885 -2.035 0.023 1.00 97.44 90 ASP A O 1
ATOM 681 N N . VAL A 1 91 ? 4.941 -1.121 -0.055 1.00 95.62 91 VAL A N 1
ATOM 682 C CA . VAL A 1 91 ? 4.949 -0.796 -1.495 1.00 95.62 91 VAL A CA 1
ATOM 683 C C . VAL A 1 91 ? 5.228 -2.014 -2.388 1.00 95.62 91 VAL A C 1
ATOM 685 O O . VAL A 1 91 ? 5.226 -1.919 -3.618 1.00 95.62 91 VAL A O 1
ATOM 688 N N . GLY A 1 92 ? 5.454 -3.179 -1.779 1.00 94.12 92 GLY A N 1
ATOM 689 C CA . GLY A 1 92 ? 5.696 -4.434 -2.463 1.00 94.12 92 GLY A CA 1
ATOM 690 C C . GLY A 1 92 ? 7.032 -4.458 -3.195 1.00 94.12 92 GLY A C 1
ATOM 691 O O . GLY A 1 92 ? 8.084 -4.153 -2.642 1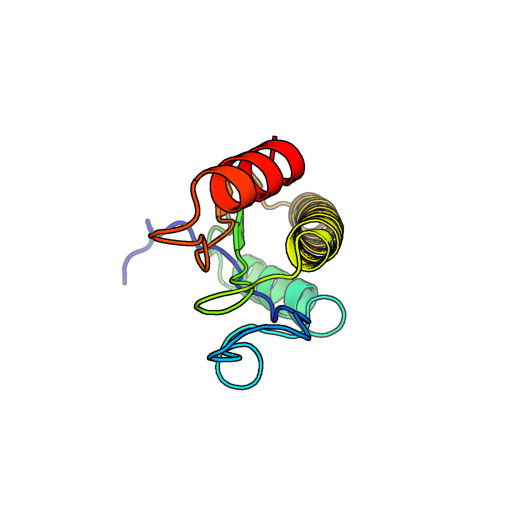.00 94.12 92 GLY A O 1
ATOM 692 N N . GLY A 1 93 ? 6.992 -4.903 -4.447 1.00 90.81 93 GLY A N 1
ATOM 693 C CA . GLY A 1 93 ? 8.167 -5.068 -5.289 1.00 90.81 93 GLY A CA 1
ATOM 694 C C . GLY A 1 93 ? 7.849 -4.783 -6.749 1.00 90.81 93 GLY A C 1
ATOM 695 O O . GLY A 1 93 ? 6.783 -4.266 -7.082 1.00 90.81 93 GLY A O 1
ATOM 696 N N . GLY A 1 94 ? 8.773 -5.160 -7.628 1.00 86.75 94 GLY A N 1
ATOM 697 C CA . GLY A 1 94 ? 8.702 -4.826 -9.053 1.00 86.75 94 GLY A CA 1
ATOM 698 C C . GLY A 1 94 ? 9.874 -3.998 -9.555 1.00 86.75 94 GLY A C 1
ATOM 699 O O . GLY A 1 94 ? 10.011 -3.859 -10.768 1.00 86.75 94 GLY A O 1
ATOM 700 N N . PHE A 1 95 ? 10.721 -3.542 -8.627 1.00 89.19 95 PHE A N 1
ATOM 701 C CA . PHE A 1 95 ? 11.949 -2.801 -8.882 1.00 89.19 95 PHE A CA 1
ATOM 702 C C . PHE A 1 95 ? 12.839 -3.490 -9.931 1.00 89.19 95 PHE A C 1
ATOM 704 O O . PHE A 1 95 ? 12.929 -4.728 -9.943 1.00 89.19 95 PHE A O 1
ATOM 711 N N . PRO A 1 96 ? 13.505 -2.716 -10.804 1.00 87.62 96 PRO A N 1
ATOM 712 C CA . PRO A 1 96 ? 14.469 -3.258 -11.751 1.00 87.62 96 PRO A CA 1
ATOM 713 C C . PRO A 1 96 ? 15.681 -3.837 -11.008 1.00 87.62 96 PRO A C 1
ATOM 715 O O . PRO A 1 96 ? 16.141 -3.287 -10.016 1.00 87.62 96 PRO A O 1
ATOM 718 N N . GLY A 1 97 ? 16.196 -4.973 -11.485 1.00 88.12 97 GLY A N 1
ATOM 719 C CA . GLY A 1 97 ? 17.371 -5.634 -10.893 1.00 88.12 97 GLY A CA 1
ATOM 720 C C . GLY A 1 97 ? 18.682 -5.420 -11.657 1.00 88.12 97 GLY A C 1
ATOM 721 O O . GLY A 1 97 ? 19.681 -6.040 -11.310 1.00 88.12 97 GLY A O 1
ATOM 722 N N . ILE A 1 98 ? 18.650 -4.646 -12.746 1.00 89.88 98 ILE A N 1
ATOM 723 C CA . ILE A 1 98 ? 19.791 -4.412 -13.656 1.00 89.88 98 ILE A CA 1
ATOM 724 C C . ILE A 1 98 ? 19.896 -2.928 -14.046 1.00 89.88 98 ILE A C 1
ATOM 726 O O . ILE A 1 98 ? 20.984 -2.452 -14.342 1.00 89.88 98 ILE A O 1
ATOM 730 N N . ASP A 1 99 ? 18.767 -2.219 -14.089 1.00 90.06 99 ASP A N 1
ATOM 731 C CA . ASP A 1 99 ? 18.683 -0.823 -14.515 1.00 90.06 99 ASP A CA 1
ATOM 732 C C . ASP A 1 99 ? 18.705 0.096 -13.287 1.00 90.06 99 ASP A C 1
ATOM 734 O O . ASP A 1 99 ? 17.678 0.285 -12.630 1.00 90.06 99 ASP A O 1
ATOM 738 N N . ASP A 1 100 ? 19.897 0.597 -12.954 1.00 92.69 100 ASP A N 1
ATOM 739 C CA . ASP A 1 100 ? 20.125 1.455 -11.786 1.00 92.69 100 ASP A CA 1
ATOM 740 C C . ASP A 1 100 ? 19.451 2.830 -11.943 1.00 92.69 100 ASP A C 1
ATOM 742 O O . ASP A 1 100 ? 18.938 3.369 -10.968 1.00 92.69 100 ASP A O 1
ATOM 746 N N . GLU A 1 101 ? 19.389 3.386 -13.161 1.00 92.19 101 GLU A N 1
ATOM 747 C CA . GLU A 1 101 ? 18.719 4.672 -13.415 1.00 92.19 101 GLU A CA 1
ATOM 748 C C . GLU A 1 101 ? 17.217 4.555 -13.133 1.00 92.19 101 GLU A C 1
ATOM 750 O O . GLU A 1 101 ? 16.657 5.349 -12.378 1.00 92.19 101 GLU A O 1
ATOM 755 N N . MET A 1 102 ? 16.577 3.504 -13.649 1.00 88.94 102 MET A N 1
ATOM 756 C CA . MET A 1 102 ? 15.168 3.221 -13.367 1.00 88.94 102 MET A CA 1
ATOM 757 C C . MET A 1 102 ? 14.927 2.885 -11.885 1.00 88.94 102 MET A C 1
ATOM 759 O O . MET A 1 102 ? 13.864 3.196 -11.348 1.00 88.94 102 MET A O 1
ATOM 763 N N . PHE A 1 103 ? 15.882 2.241 -11.201 1.00 91.50 103 PHE A N 1
ATOM 764 C CA . PHE A 1 103 ? 15.768 1.991 -9.761 1.00 91.50 103 PHE A CA 1
ATOM 765 C C . PHE A 1 103 ? 15.689 3.307 -8.976 1.00 91.50 103 PHE A C 1
ATOM 767 O O . PHE A 1 103 ? 14.813 3.450 -8.123 1.00 91.50 103 PHE A O 1
ATOM 774 N N . GLU A 1 104 ? 16.556 4.270 -9.298 1.00 92.81 104 GLU A N 1
ATOM 775 C CA . GLU A 1 104 ? 16.579 5.599 -8.676 1.00 92.81 104 GLU A CA 1
ATOM 776 C C . GLU A 1 104 ? 15.324 6.423 -9.016 1.00 92.81 104 GLU A C 1
ATOM 778 O O . GLU A 1 104 ? 14.770 7.094 -8.141 1.00 92.81 104 GLU A O 1
ATOM 783 N N . GLU A 1 105 ? 14.815 6.335 -10.251 1.00 91.56 105 GLU A N 1
ATOM 784 C CA . GLU A 1 105 ? 13.547 6.976 -10.636 1.00 91.56 105 GLU A CA 1
ATOM 785 C C . GLU A 1 105 ? 12.369 6.441 -9.810 1.00 91.56 105 GLU A C 1
ATOM 787 O O . GLU A 1 105 ? 11.584 7.220 -9.265 1.00 91.56 105 GLU A O 1
ATOM 792 N N . VAL A 1 106 ? 12.268 5.115 -9.659 1.00 90.19 106 VAL A N 1
ATOM 793 C CA . VAL A 1 106 ? 11.236 4.488 -8.820 1.00 90.19 106 VAL A CA 1
ATOM 794 C C . VAL A 1 106 ? 11.433 4.842 -7.345 1.00 90.19 106 VAL A C 1
ATOM 796 O O . VAL A 1 106 ? 10.452 5.096 -6.652 1.00 90.19 106 VAL A O 1
ATOM 799 N N . GLY A 1 107 ? 12.676 4.879 -6.856 1.00 91.25 107 GLY A N 1
ATOM 800 C CA . GLY A 1 107 ? 12.987 5.291 -5.486 1.00 91.25 107 GLY A CA 1
ATOM 801 C C . GLY A 1 107 ? 12.522 6.717 -5.193 1.00 91.25 107 GLY A C 1
ATOM 802 O O . GLY A 1 107 ? 11.867 6.947 -4.182 1.00 91.25 107 GLY A O 1
ATOM 803 N N . THR A 1 108 ? 12.770 7.640 -6.124 1.00 91.12 108 THR A N 1
ATOM 804 C CA . THR A 1 108 ? 12.349 9.047 -6.022 1.00 91.12 108 THR A CA 1
ATOM 805 C C . THR A 1 108 ? 10.828 9.207 -6.038 1.00 91.12 108 THR A C 1
ATOM 807 O O . THR A 1 108 ? 10.304 10.104 -5.392 1.00 91.12 108 THR A O 1
ATOM 810 N N . ALA A 1 109 ? 10.106 8.349 -6.762 1.00 86.81 109 ALA A N 1
ATOM 811 C CA . ALA A 1 109 ? 8.643 8.387 -6.810 1.00 86.81 109 ALA A CA 1
ATOM 812 C C . ALA A 1 109 ? 7.965 7.868 -5.525 1.00 86.81 109 ALA A C 1
ATOM 814 O O . ALA A 1 109 ? 6.779 8.109 -5.315 1.00 86.81 109 ALA A O 1
ATOM 815 N N . ILE A 1 110 ? 8.687 7.116 -4.686 1.00 87.94 110 ILE A N 1
ATOM 816 C CA . ILE A 1 110 ? 8.142 6.492 -3.468 1.00 87.94 110 ILE A CA 1
ATOM 817 C C . ILE A 1 110 ? 8.481 7.287 -2.192 1.00 87.94 110 ILE A C 1
ATOM 819 O O . ILE A 1 110 ? 7.819 7.074 -1.174 1.00 87.94 110 ILE A O 1
ATOM 823 N N . ASP A 1 111 ? 9.494 8.159 -2.234 1.00 80.88 111 ASP A N 1
ATOM 824 C CA . ASP A 1 111 ? 9.940 9.006 -1.109 1.00 80.88 111 ASP A CA 1
ATOM 825 C C . ASP A 1 111 ? 8.973 10.172 -0.819 1.00 80.88 111 ASP A C 1
ATOM 827 O O . ASP A 1 111 ? 8.645 10.386 0.374 1.00 80.88 111 ASP A O 1
#

Organism: Drosophila melanogaster (NCBI:txid7227)

Radius of gyration: 14.73 Å; chains: 1; bounding box: 36×28×37 Å

Sequence (111 aa):
MFRYSSLIVRFKSEAKKALCPLGDKYGCDAEADAAALMLLAKALGLKVTGTSFHVGSGCSEVEAYDRAIEKAENIFKVGEMIGHKMELLDVGGGFPGIDDEMFEEVGTAID

Foldseek 3Di:
DCLPDADAAEAAFDQPAAPFRCRVVDHHHLPPPLLVVLLVCVVVNHAHAAYEYENHAQGQDLVSLVVVVVSRVVSQVSNVVSPHHHDDYYDHDRADPPDVVSNVSSVVSND

Secondary structure (DSSP, 8-state):
--TTPEEEEEB----SSEEE--TTTS-B-TTTTHHHHHHHHHHTTPEEEEEE----EEE--THHHHHHHHHHHHHHHHHHHHT----EEE------SS-HHHHHHHHHHH-